Protein AF-A0A9P7JLX3-F1 (afdb_monomer_lite)

pLDDT: mean 88.68, std 10.3, range [54.5, 97.38]

Organism: NCBI:txid1912936

Radius of gyration: 31.21 Å; chains: 1; bounding box: 63×33×92 Å

Structure (mmCIF, N/CA/C/O backbone):
data_AF-A0A9P7JLX3-F1
#
_entry.id   AF-A0A9P7JLX3-F1
#
loop_
_atom_site.group_PDB
_atom_site.id
_atom_site.type_symbol
_atom_site.label_atom_id
_atom_site.label_alt_id
_atom_site.label_comp_id
_atom_site.label_asym_id
_atom_site.label_entity_id
_atom_site.label_seq_id
_atom_site.pdbx_PDB_ins_code
_atom_site.Cartn_x
_atom_site.Cartn_y
_atom_site.Cartn_z
_atom_site.occupancy
_atom_site.B_iso_or_equiv
_atom_site.auth_seq_id
_atom_site.auth_comp_id
_atom_site.auth_asym_id
_atom_site.auth_atom_id
_atom_site.pdbx_PDB_model_num
ATOM 1 N N . THR A 1 1 ? 21.301 -21.628 -48.149 1.00 79.56 1 THR A N 1
ATOM 2 C CA . THR A 1 1 ? 20.428 -21.620 -49.355 1.00 79.56 1 THR A CA 1
ATOM 3 C C . THR A 1 1 ? 19.385 -20.503 -49.265 1.00 79.56 1 THR A C 1
ATOM 5 O O . THR A 1 1 ? 19.135 -20.004 -48.177 1.00 79.56 1 THR A O 1
ATOM 8 N N . LYS A 1 2 ? 18.741 -20.076 -50.370 1.00 86.56 2 LYS A N 1
ATOM 9 C CA . LYS A 1 2 ? 17.672 -19.041 -50.325 1.00 86.56 2 LYS A CA 1
ATOM 10 C C . LYS A 1 2 ? 16.493 -19.422 -49.409 1.00 86.56 2 LYS A C 1
ATOM 12 O O . LYS A 1 2 ? 15.795 -18.540 -48.923 1.00 86.56 2 LYS A O 1
ATOM 17 N N . ALA A 1 3 ? 16.268 -20.720 -49.198 1.00 88.31 3 ALA A N 1
ATOM 18 C CA . ALA A 1 3 ? 15.237 -21.242 -48.306 1.00 88.31 3 ALA A CA 1
ATOM 19 C C . ALA A 1 3 ? 15.595 -21.035 -46.825 1.00 88.31 3 ALA A C 1
ATOM 21 O O . ALA A 1 3 ? 14.768 -20.532 -46.073 1.00 88.31 3 ALA A O 1
ATOM 22 N N . GLU A 1 4 ? 16.839 -21.326 -46.432 1.00 91.00 4 GLU A N 1
ATOM 23 C CA . GLU A 1 4 ? 17.330 -21.073 -45.067 1.00 91.00 4 GLU A CA 1
ATOM 24 C C . GLU A 1 4 ? 17.195 -19.601 -44.671 1.00 91.00 4 GLU A C 1
ATOM 26 O O . GLU A 1 4 ? 16.726 -19.306 -43.579 1.00 91.00 4 GLU A O 1
ATOM 31 N N . HIS A 1 5 ? 17.526 -18.673 -45.574 1.00 91.50 5 HIS A N 1
ATOM 32 C CA . HIS A 1 5 ? 17.419 -17.244 -45.277 1.00 91.50 5 HIS A CA 1
ATOM 33 C C . HIS A 1 5 ? 15.971 -16.807 -44.999 1.00 91.50 5 HIS A C 1
ATOM 35 O O . HIS A 1 5 ? 15.721 -16.044 -44.073 1.00 91.50 5 HIS A O 1
ATOM 41 N N . LYS A 1 6 ? 14.994 -17.337 -45.749 1.00 94.31 6 LYS A N 1
ATOM 42 C CA . LYS A 1 6 ? 13.569 -17.054 -45.504 1.00 94.31 6 LYS A CA 1
ATOM 43 C C . LYS A 1 6 ? 13.093 -17.603 -44.161 1.00 94.31 6 LYS A C 1
ATOM 45 O O . LYS A 1 6 ? 12.333 -16.932 -43.474 1.00 94.31 6 LYS A O 1
ATOM 50 N N . LEU A 1 7 ? 13.542 -18.804 -43.795 1.00 93.94 7 LEU A N 1
ATOM 51 C CA . LEU A 1 7 ? 13.209 -19.407 -42.503 1.00 93.94 7 LEU A CA 1
ATOM 52 C C . LEU A 1 7 ? 13.813 -18.613 -41.342 1.00 93.94 7 LEU A C 1
ATOM 54 O O . LEU A 1 7 ? 13.141 -18.417 -40.338 1.00 93.94 7 LEU A O 1
ATOM 58 N N . GLN A 1 8 ? 15.038 -18.107 -41.494 1.00 94.31 8 GLN A N 1
ATOM 59 C CA . GLN A 1 8 ? 15.676 -17.254 -40.490 1.00 94.31 8 GLN A CA 1
ATOM 60 C C . GLN A 1 8 ? 14.932 -15.929 -40.296 1.00 94.31 8 GLN A C 1
ATOM 62 O O . GLN A 1 8 ? 14.717 -15.521 -39.162 1.00 94.31 8 GLN A O 1
ATOM 67 N N . VAL A 1 9 ? 14.494 -15.280 -41.379 1.00 95.50 9 VAL A N 1
ATOM 68 C CA . VAL A 1 9 ? 13.698 -14.042 -41.283 1.00 95.50 9 VAL A CA 1
ATOM 69 C C . VAL A 1 9 ? 12.362 -14.302 -40.586 1.00 95.50 9 VAL A C 1
ATOM 71 O O . VAL A 1 9 ? 12.019 -13.586 -39.652 1.00 95.50 9 VAL A O 1
ATOM 74 N N . ALA A 1 10 ? 11.646 -15.360 -40.978 1.00 95.25 10 ALA A N 1
ATOM 75 C CA . ALA A 1 10 ? 10.376 -15.720 -40.350 1.00 95.25 10 ALA A CA 1
ATOM 76 C C . ALA A 1 10 ? 10.536 -16.082 -38.861 1.00 95.25 10 ALA A C 1
ATOM 78 O O . ALA A 1 10 ? 9.675 -15.747 -38.049 1.00 95.25 10 ALA A O 1
ATOM 79 N N . LEU A 1 11 ? 11.643 -16.740 -38.496 1.00 95.75 11 LEU A N 1
ATOM 80 C CA . LEU A 1 11 ? 11.959 -17.051 -37.104 1.00 95.75 11 LEU A CA 1
ATOM 81 C C . LEU A 1 11 ? 12.171 -15.771 -36.289 1.00 95.75 11 LEU A C 1
ATOM 83 O O . LEU A 1 11 ? 11.530 -15.611 -35.258 1.00 95.75 11 LEU A O 1
ATOM 87 N N . LEU A 1 12 ? 12.990 -14.838 -36.783 1.00 95.81 12 LEU A N 1
ATOM 88 C CA . LEU A 1 12 ? 13.250 -13.567 -36.098 1.00 95.81 12 LEU A CA 1
ATOM 89 C C . LEU A 1 12 ? 11.978 -12.722 -35.939 1.00 95.81 12 LEU A C 1
ATOM 91 O O . LEU A 1 12 ? 11.760 -12.107 -34.897 1.00 95.81 12 LEU A O 1
ATOM 95 N N . GLU A 1 13 ? 11.117 -12.697 -36.959 1.00 95.06 13 GLU A N 1
ATOM 96 C CA . GLU A 1 13 ? 9.821 -12.018 -36.880 1.00 95.06 13 GLU A CA 1
ATOM 97 C C . GLU A 1 13 ? 8.912 -12.653 -35.822 1.00 95.06 13 GLU A C 1
ATOM 99 O O . GLU A 1 13 ? 8.310 -11.932 -35.024 1.00 95.06 13 GLU A O 1
ATOM 104 N N . SER A 1 14 ? 8.850 -13.988 -35.779 1.00 95.38 14 SER A N 1
ATOM 105 C CA . SER A 1 14 ? 8.080 -14.720 -34.771 1.00 95.38 14 SER A CA 1
ATOM 106 C C . SER A 1 14 ? 8.617 -14.485 -33.360 1.00 95.38 14 SER A C 1
ATOM 108 O O . SER A 1 14 ? 7.830 -14.282 -32.439 1.00 95.38 14 SER A O 1
ATOM 110 N N . GLU A 1 15 ? 9.937 -14.503 -33.179 1.00 96.88 15 GLU A N 1
ATOM 111 C CA . GLU A 1 15 ? 10.587 -14.260 -31.889 1.00 96.88 15 GLU A CA 1
ATOM 112 C C . GLU A 1 15 ? 10.299 -12.844 -31.386 1.00 96.88 15 GLU A C 1
ATOM 114 O O . GLU A 1 15 ? 9.894 -12.677 -30.236 1.00 96.88 15 GLU A O 1
ATOM 119 N N . ARG A 1 16 ? 10.387 -11.834 -32.261 1.00 94.94 16 ARG A N 1
ATOM 120 C CA . ARG A 1 16 ? 10.041 -10.450 -31.912 1.00 94.94 16 ARG A CA 1
ATOM 121 C C . ARG A 1 16 ? 8.583 -10.319 -31.468 1.00 94.94 16 ARG A C 1
ATOM 123 O O . ARG A 1 16 ? 8.306 -9.694 -30.447 1.00 94.94 16 ARG A O 1
ATOM 130 N N . CYS A 1 17 ? 7.646 -10.916 -32.206 1.00 94.56 17 CYS A N 1
ATOM 131 C CA . CYS A 1 17 ? 6.228 -10.873 -31.840 1.00 94.56 17 CYS A CA 1
ATOM 132 C C . CYS A 1 17 ? 5.948 -11.568 -30.494 1.00 94.56 17 CYS A C 1
ATOM 134 O O . CYS A 1 17 ? 5.126 -11.096 -29.702 1.00 94.56 17 CYS A O 1
ATOM 136 N N . GLU A 1 18 ? 6.642 -12.671 -30.212 1.00 96.25 18 GLU A N 1
ATOM 137 C CA . GLU A 1 18 ? 6.566 -13.373 -28.929 1.00 96.25 18 GLU A CA 1
ATOM 138 C C . GLU A 1 18 ? 7.116 -12.524 -27.778 1.00 96.25 18 GLU A C 1
ATOM 140 O O . GLU A 1 18 ? 6.502 -12.445 -26.713 1.00 96.25 18 GLU A O 1
ATOM 145 N N . GLU A 1 19 ? 8.255 -11.860 -27.971 1.00 96.38 19 GLU A N 1
ATOM 146 C CA . GLU A 1 19 ? 8.836 -10.960 -26.972 1.00 96.38 19 GLU A CA 1
ATOM 147 C C . GLU A 1 19 ? 7.908 -9.787 -26.650 1.00 96.38 19 GLU A C 1
ATOM 149 O O . GLU A 1 19 ? 7.633 -9.521 -25.476 1.00 96.38 19 GLU A O 1
ATOM 154 N N . GLU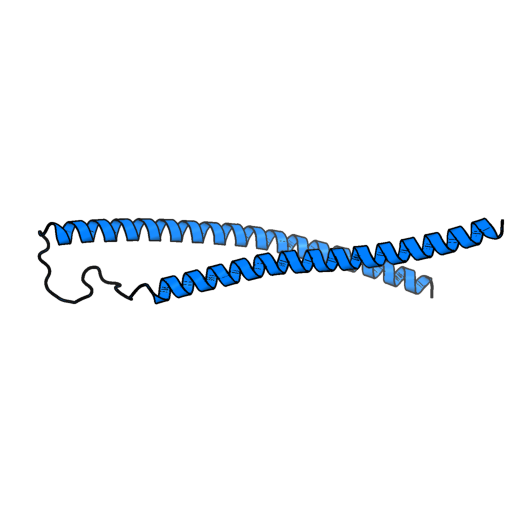 A 1 20 ? 7.351 -9.134 -27.670 1.00 96.12 20 GLU A N 1
ATOM 155 C CA . GLU A 1 20 ? 6.370 -8.058 -27.499 1.00 96.12 20 GLU A CA 1
ATOM 156 C C . GLU A 1 20 ? 5.153 -8.533 -26.690 1.00 96.12 20 GLU A C 1
ATOM 158 O O . GLU A 1 20 ? 4.745 -7.884 -25.719 1.00 96.12 20 GLU A O 1
ATOM 163 N N . SER A 1 21 ? 4.618 -9.706 -27.033 1.00 95.19 21 SER A N 1
ATOM 164 C CA . SER A 1 21 ? 3.476 -10.308 -26.338 1.00 95.19 21 SER A CA 1
ATOM 165 C C . SER A 1 21 ? 3.804 -10.635 -24.878 1.00 95.19 21 SER A C 1
ATOM 167 O O . SER A 1 21 ? 3.011 -10.349 -23.975 1.00 95.19 21 SER A O 1
ATOM 169 N N . LYS A 1 22 ? 5.003 -11.167 -24.606 1.00 97.25 22 LYS A N 1
ATOM 170 C CA . LYS A 1 22 ? 5.480 -11.442 -23.241 1.00 97.25 22 LYS A CA 1
ATOM 171 C C . LYS A 1 22 ? 5.604 -10.162 -22.426 1.00 97.25 22 LYS A C 1
ATOM 173 O O . LYS A 1 22 ? 5.152 -10.128 -21.280 1.00 97.25 22 LYS A O 1
ATOM 178 N N . HIS A 1 23 ? 6.163 -9.099 -22.998 1.00 95.94 23 HIS A N 1
ATOM 179 C CA . HIS A 1 23 ? 6.279 -7.810 -22.317 1.00 95.94 23 HIS A CA 1
ATOM 180 C C . HIS A 1 23 ? 4.912 -7.229 -21.944 1.00 95.94 23 HIS A C 1
ATOM 182 O O . HIS A 1 23 ? 4.723 -6.792 -20.804 1.00 95.94 23 HIS A O 1
ATOM 188 N N . GLN A 1 24 ? 3.943 -7.283 -22.861 1.00 96.62 24 GLN A N 1
ATOM 189 C CA . GLN A 1 24 ? 2.571 -6.851 -22.587 1.00 96.62 24 GLN A CA 1
ATOM 190 C C . GLN A 1 24 ? 1.923 -7.696 -21.486 1.00 96.62 24 GLN A C 1
ATOM 192 O O . GLN A 1 24 ? 1.357 -7.148 -20.537 1.00 96.62 24 GLN A O 1
ATOM 197 N N . MET A 1 25 ? 2.062 -9.022 -21.557 1.00 97.31 25 MET A N 1
ATOM 198 C CA . MET A 1 25 ? 1.531 -9.939 -20.549 1.00 97.31 25 MET A CA 1
ATOM 199 C C . MET A 1 25 ? 2.115 -9.659 -19.159 1.00 97.31 25 MET A C 1
ATOM 201 O O . MET A 1 25 ? 1.366 -9.596 -18.187 1.00 97.31 25 MET A O 1
ATOM 205 N N . ILE A 1 26 ? 3.426 -9.426 -19.052 1.00 97.38 26 ILE A N 1
ATOM 206 C CA . ILE A 1 26 ? 4.074 -9.060 -17.784 1.00 97.38 26 ILE A CA 1
ATOM 207 C C . ILE A 1 26 ? 3.499 -7.744 -17.245 1.00 97.38 26 ILE A C 1
ATOM 209 O O . ILE A 1 26 ? 3.233 -7.630 -16.046 1.00 97.38 26 ILE A O 1
ATOM 213 N N . GLY A 1 27 ? 3.276 -6.752 -18.111 1.00 96.56 27 GLY A N 1
ATOM 214 C CA . GLY A 1 27 ? 2.633 -5.490 -17.736 1.00 96.56 27 GLY A CA 1
ATOM 215 C C . GLY A 1 27 ? 1.229 -5.697 -17.162 1.00 96.56 27 GLY A C 1
ATOM 216 O O . GLY A 1 27 ? 0.918 -5.195 -16.080 1.00 96.56 27 GLY A O 1
ATOM 217 N N . LEU A 1 28 ? 0.410 -6.501 -17.841 1.00 97.12 28 LEU A N 1
ATOM 218 C CA . LEU A 1 28 ? -0.945 -6.843 -17.406 1.00 97.12 28 LEU A CA 1
ATOM 219 C C . LEU A 1 28 ? -0.954 -7.625 -16.090 1.00 97.12 28 LEU A C 1
ATOM 221 O O . LEU A 1 28 ? -1.754 -7.327 -15.205 1.00 97.12 28 LEU A O 1
ATOM 225 N N . GLN A 1 29 ? -0.042 -8.583 -15.921 1.00 97.25 29 GLN A N 1
ATOM 226 C CA . GLN A 1 29 ? 0.090 -9.347 -14.679 1.00 97.25 29 GLN A CA 1
ATOM 227 C C . GLN A 1 29 ? 0.436 -8.433 -13.500 1.00 97.25 29 GLN A C 1
ATOM 229 O O . GLN A 1 29 ? -0.211 -8.504 -12.455 1.00 97.25 29 GLN A O 1
ATOM 234 N N . ARG A 1 30 ? 1.402 -7.522 -13.678 1.00 96.31 30 ARG A N 1
ATOM 235 C CA . ARG A 1 30 ? 1.766 -6.524 -12.659 1.00 96.31 30 ARG A CA 1
ATOM 236 C C . ARG A 1 30 ? 0.571 -5.647 -12.284 1.00 96.31 30 ARG A C 1
ATOM 238 O O . ARG A 1 30 ? 0.274 -5.501 -11.099 1.00 96.31 30 ARG A O 1
ATOM 245 N N . ALA A 1 31 ? -0.136 -5.111 -13.279 1.00 96.69 31 ALA A N 1
ATOM 246 C CA . ALA A 1 31 ? -1.330 -4.298 -13.061 1.00 96.69 31 ALA A CA 1
ATOM 247 C C . ALA A 1 31 ? -2.430 -5.077 -12.322 1.00 96.69 31 ALA A C 1
ATOM 249 O O . ALA A 1 31 ? -2.994 -4.573 -11.353 1.00 96.69 31 ALA A O 1
ATOM 250 N N . SER A 1 32 ? -2.688 -6.326 -12.717 1.00 97.25 32 SER A N 1
ATOM 251 C CA . SER A 1 32 ? -3.692 -7.179 -12.077 1.00 97.25 32 SER A CA 1
ATOM 252 C C . SER A 1 32 ? -3.371 -7.444 -10.606 1.00 97.25 32 SER A C 1
ATOM 254 O O . SER A 1 32 ? -4.263 -7.362 -9.765 1.00 97.25 32 SER A O 1
ATOM 256 N N . VAL A 1 33 ? -2.112 -7.740 -10.267 1.00 97.38 33 VAL A N 1
ATOM 257 C CA . VAL A 1 33 ? -1.700 -7.978 -8.872 1.00 97.38 33 VAL A CA 1
ATOM 258 C C . VAL A 1 33 ? -1.930 -6.733 -8.016 1.00 97.38 33 VAL A C 1
ATOM 260 O O . VAL A 1 33 ? -2.489 -6.832 -6.921 1.00 97.38 33 VAL A O 1
ATOM 263 N N . LEU A 1 34 ? -1.550 -5.556 -8.519 1.00 96.81 34 LEU A N 1
ATOM 264 C CA . LEU A 1 34 ? -1.777 -4.290 -7.818 1.00 96.81 34 LEU A CA 1
ATOM 265 C C . LEU A 1 34 ? -3.271 -4.000 -7.644 1.00 96.81 34 LEU A C 1
ATOM 267 O O . LEU A 1 34 ? -3.698 -3.610 -6.556 1.00 96.81 34 LEU A O 1
ATOM 271 N N . GLN A 1 35 ? -4.071 -4.250 -8.682 1.00 97.12 35 GLN A N 1
ATOM 272 C CA . GLN A 1 35 ? -5.511 -4.026 -8.647 1.00 97.12 35 GLN A CA 1
ATOM 273 C C . GLN A 1 35 ? -6.205 -4.926 -7.621 1.00 97.12 35 GLN A C 1
ATOM 275 O O . GLN A 1 35 ? -7.040 -4.441 -6.862 1.00 97.12 35 GLN A O 1
ATOM 280 N N . ILE A 1 36 ? -5.831 -6.208 -7.543 1.00 97.19 36 ILE A N 1
ATOM 281 C CA . ILE A 1 36 ? -6.377 -7.144 -6.548 1.00 97.19 36 ILE A CA 1
ATOM 282 C C . ILE A 1 36 ? -6.099 -6.625 -5.133 1.00 97.19 36 ILE A C 1
ATOM 284 O O . ILE A 1 36 ? -7.026 -6.466 -4.339 1.00 97.19 36 ILE A O 1
ATOM 288 N N . ARG A 1 37 ? -4.843 -6.260 -4.839 1.00 95.62 37 ARG A N 1
ATOM 289 C CA . ARG A 1 37 ? -4.453 -5.722 -3.524 1.00 95.62 37 ARG A CA 1
ATOM 290 C C . ARG A 1 37 ? -5.191 -4.432 -3.176 1.00 95.62 37 ARG A C 1
ATOM 292 O O . ARG A 1 37 ? -5.582 -4.232 -2.026 1.00 95.62 37 ARG A O 1
ATOM 299 N N . TYR A 1 38 ? -5.382 -3.557 -4.158 1.00 96.31 38 TYR A N 1
ATOM 300 C CA . TYR A 1 38 ? -6.141 -2.327 -3.980 1.00 96.31 38 TYR A CA 1
ATOM 301 C C . TYR A 1 38 ? -7.618 -2.611 -3.677 1.00 96.31 38 TYR A C 1
ATOM 303 O O . TYR A 1 38 ? -8.152 -2.087 -2.698 1.00 96.31 38 TYR A O 1
ATOM 311 N N . CYS A 1 39 ? -8.269 -3.472 -4.463 1.00 97.25 39 CYS A N 1
ATOM 312 C CA . CYS A 1 39 ? -9.663 -3.853 -4.250 1.00 97.25 39 CYS A CA 1
ATOM 313 C C . CYS A 1 39 ? -9.882 -4.490 -2.873 1.00 97.25 39 CYS A C 1
ATOM 315 O O . CYS A 1 39 ? -10.850 -4.138 -2.200 1.00 97.25 39 CYS A O 1
ATOM 317 N N . ASP A 1 40 ? -8.978 -5.362 -2.421 1.00 96.56 40 ASP A N 1
ATOM 318 C CA . ASP A 1 40 ? -9.043 -5.962 -1.083 1.00 96.56 40 ASP A CA 1
ATOM 319 C C . ASP A 1 40 ? -8.990 -4.895 0.016 1.00 96.56 40 ASP A C 1
ATOM 321 O O . ASP A 1 40 ? -9.792 -4.908 0.955 1.00 96.56 40 ASP A O 1
ATOM 325 N N . ARG A 1 41 ? -8.091 -3.912 -0.126 1.00 95.62 41 ARG A N 1
ATOM 326 C CA . ARG A 1 41 ? -7.980 -2.790 0.813 1.00 95.62 41 ARG A CA 1
ATOM 327 C C . ARG A 1 41 ? -9.257 -1.953 0.853 1.00 95.62 41 ARG A C 1
ATOM 329 O O . ARG A 1 41 ? -9.723 -1.630 1.944 1.00 95.62 41 ARG A O 1
ATOM 336 N N . VAL A 1 42 ? -9.813 -1.599 -0.305 1.00 96.62 42 VAL A N 1
ATOM 337 C CA . VAL A 1 42 ? -11.041 -0.793 -0.390 1.00 96.62 42 VAL A CA 1
ATOM 338 C C . VAL A 1 42 ? -12.226 -1.542 0.215 1.00 96.62 42 VAL A C 1
ATOM 340 O O . VAL A 1 42 ? -12.963 -0.965 1.010 1.00 96.62 42 VAL A O 1
ATOM 343 N N . ARG A 1 43 ? -12.377 -2.839 -0.083 1.00 96.00 43 ARG A N 1
ATOM 344 C CA . ARG A 1 43 ? -13.424 -3.684 0.514 1.00 96.00 43 ARG A CA 1
ATOM 345 C C . ARG A 1 43 ? -13.305 -3.743 2.035 1.00 96.00 43 ARG A C 1
ATOM 347 O O . ARG A 1 43 ? -14.305 -3.574 2.722 1.00 96.00 43 ARG A O 1
ATOM 354 N N . GLY A 1 44 ? -12.092 -3.917 2.563 1.00 94.25 44 GLY A N 1
ATOM 355 C CA . GLY A 1 44 ? -11.857 -3.911 4.008 1.00 94.25 44 GLY A CA 1
ATOM 356 C C . GLY A 1 44 ? -12.184 -2.567 4.668 1.00 94.25 44 GLY A C 1
ATOM 357 O O . GLY A 1 44 ? -12.769 -2.534 5.748 1.00 94.25 44 GLY A O 1
ATOM 358 N N . GLN A 1 45 ? -1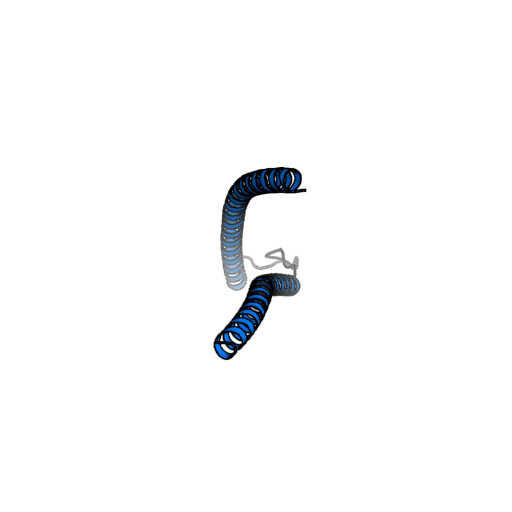1.848 -1.449 4.016 1.00 93.25 45 GLN A N 1
ATOM 359 C CA . GLN A 1 45 ? -12.207 -0.111 4.499 1.00 93.25 45 GLN A CA 1
ATOM 360 C C . GLN A 1 45 ? -13.721 0.111 4.508 1.00 93.25 45 GLN A C 1
ATOM 362 O O . GLN A 1 45 ? -14.242 0.655 5.482 1.00 93.25 45 GLN A O 1
ATOM 367 N N . LEU A 1 46 ? -14.412 -0.330 3.454 1.00 94.62 46 LEU A N 1
ATOM 368 C CA . LEU A 1 46 ? -15.863 -0.226 3.347 1.00 94.62 46 LEU A CA 1
ATOM 369 C C . LEU A 1 46 ? -16.557 -1.053 4.435 1.00 94.62 46 LEU A C 1
ATOM 371 O O . LEU A 1 46 ? -17.362 -0.501 5.175 1.00 94.62 46 LEU A O 1
ATOM 375 N N . ALA A 1 47 ? -16.164 -2.318 4.613 1.00 92.56 47 ALA A N 1
ATOM 376 C CA . ALA A 1 47 ? -16.705 -3.179 5.665 1.00 92.56 47 ALA A CA 1
ATOM 377 C C . ALA A 1 47 ? -16.516 -2.558 7.062 1.00 92.56 47 ALA A C 1
ATOM 379 O O . ALA A 1 47 ? -17.456 -2.468 7.845 1.00 92.56 47 ALA A O 1
ATOM 380 N N . ALA A 1 48 ? -15.325 -2.020 7.353 1.00 87.94 48 ALA A N 1
ATOM 381 C CA . ALA A 1 48 ? -15.067 -1.345 8.624 1.00 87.94 48 ALA A CA 1
ATOM 382 C C . ALA A 1 48 ? -15.920 -0.074 8.819 1.00 87.94 48 ALA A C 1
ATOM 384 O O . ALA A 1 48 ? -16.294 0.265 9.946 1.00 87.94 48 ALA A O 1
ATOM 385 N N . GLN A 1 49 ? -16.210 0.658 7.741 1.00 88.00 49 GLN A N 1
ATOM 386 C CA . GLN A 1 49 ? -17.078 1.833 7.782 1.00 88.00 49 GLN A CA 1
ATOM 387 C C . GLN A 1 49 ? -18.541 1.444 8.015 1.00 88.00 49 GLN A C 1
ATOM 389 O O . GLN A 1 49 ? -19.211 2.094 8.819 1.00 88.00 49 GLN A O 1
ATOM 394 N N . GLU A 1 50 ? -19.018 0.393 7.353 1.00 88.88 50 GLU A N 1
ATOM 395 C CA . GLU A 1 50 ? -20.367 -0.153 7.519 1.00 88.88 50 GLU A CA 1
ATOM 396 C C . GLU A 1 50 ? -20.575 -0.693 8.939 1.00 88.88 50 GLU A C 1
ATOM 398 O O . GLU A 1 50 ? -21.543 -0.313 9.600 1.00 88.88 50 GLU A O 1
ATOM 403 N N . ASP A 1 51 ? -19.614 -1.451 9.472 1.00 84.88 51 ASP A N 1
ATOM 404 C CA . ASP A 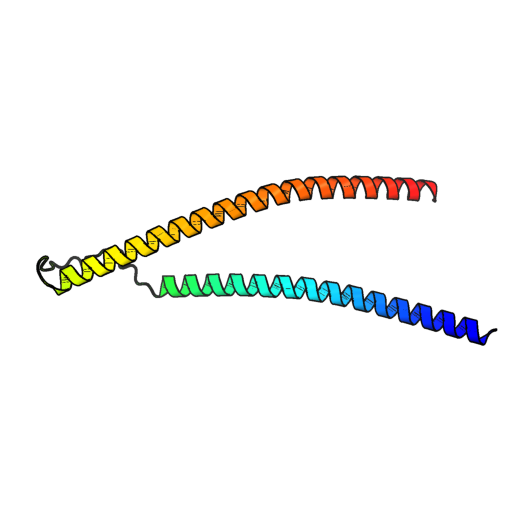1 51 ? -19.630 -1.924 10.862 1.00 84.88 51 ASP A CA 1
ATOM 405 C C . ASP A 1 51 ? -19.702 -0.757 11.852 1.00 84.88 51 ASP A C 1
ATOM 407 O O . ASP A 1 51 ? -20.459 -0.777 12.828 1.00 84.88 51 ASP A O 1
ATOM 411 N N . LYS A 1 52 ? -18.929 0.305 11.599 1.00 79.06 52 LYS A N 1
ATOM 412 C CA . LYS A 1 52 ? -18.933 1.505 12.440 1.00 79.06 52 LYS A CA 1
ATOM 413 C C . LYS A 1 52 ? -20.244 2.285 12.335 1.00 79.06 52 LYS A C 1
ATOM 415 O O . LYS A 1 52 ? -20.662 2.871 13.330 1.00 79.06 52 LYS A O 1
ATOM 420 N N . ALA A 1 53 ? -20.877 2.315 11.165 1.00 77.88 53 ALA A N 1
ATOM 421 C CA . ALA A 1 53 ? -22.181 2.943 10.974 1.00 77.88 53 ALA A CA 1
ATOM 422 C C . ALA A 1 53 ? -23.308 2.141 11.652 1.00 77.88 53 ALA A C 1
ATOM 424 O O . ALA A 1 53 ? -24.232 2.738 12.203 1.00 77.88 53 ALA A O 1
ATOM 425 N N . GLY A 1 54 ? -23.207 0.806 11.663 1.00 69.62 54 GLY A N 1
ATOM 426 C CA . GLY A 1 54 ? -24.151 -0.088 12.340 1.00 69.62 54 GLY A CA 1
ATOM 427 C C . GLY A 1 54 ? -24.029 -0.076 13.867 1.00 69.62 54 GLY A C 1
ATOM 428 O O . GLY A 1 54 ? -25.026 -0.231 14.578 1.00 69.62 54 GLY A O 1
ATOM 429 N N . ARG A 1 55 ? -22.827 0.172 14.406 1.00 68.31 55 ARG A N 1
ATOM 430 C CA . ARG A 1 55 ? -22.621 0.388 15.845 1.00 68.31 55 ARG A CA 1
ATOM 431 C C . ARG A 1 55 ? -23.202 1.746 16.252 1.00 68.31 55 ARG A C 1
ATOM 433 O O . ARG A 1 55 ? -22.553 2.783 16.119 1.00 68.31 55 ARG A O 1
ATOM 440 N N . LYS A 1 56 ? -24.429 1.748 16.792 1.00 59.03 56 LYS A N 1
ATOM 441 C CA . LYS A 1 56 ? -25.000 2.917 17.488 1.00 59.03 56 LYS A CA 1
ATOM 442 C C . LYS A 1 56 ? -23.944 3.482 18.449 1.00 59.03 56 LYS A C 1
ATOM 444 O O . LYS A 1 56 ? -23.312 2.715 19.171 1.00 59.03 56 LYS A O 1
ATOM 449 N N . LYS A 1 57 ? -23.763 4.811 18.470 1.00 55.09 57 LYS A N 1
ATOM 450 C CA . LYS A 1 57 ? -22.915 5.558 19.426 1.00 55.09 57 LYS A CA 1
ATOM 451 C C . LYS A 1 57 ? -23.443 5.409 20.868 1.00 55.09 57 LYS A C 1
ATOM 453 O O . LYS A 1 57 ? -23.849 6.379 21.494 1.00 55.09 57 LYS A O 1
ATOM 458 N N . GLY A 1 58 ? -23.478 4.196 21.402 1.00 55.19 58 GLY A N 1
ATOM 459 C CA . GLY A 1 58 ? -23.774 3.900 22.798 1.00 55.19 58 GLY A CA 1
ATOM 460 C C . GLY A 1 58 ? -22.480 3.909 23.597 1.00 55.19 58 GLY A C 1
ATOM 461 O O . GLY A 1 58 ? -22.079 2.895 24.142 1.00 55.19 58 GLY A O 1
ATOM 462 N N . THR A 1 59 ? -21.770 5.037 23.620 1.00 54.50 59 THR A N 1
ATOM 463 C CA . THR A 1 59 ? -20.479 5.184 24.323 1.00 54.50 59 THR A CA 1
ATOM 464 C C . THR A 1 59 ? -20.609 5.251 25.845 1.00 54.50 59 THR A C 1
ATOM 466 O O . THR A 1 59 ? -19.673 5.655 26.528 1.00 54.50 59 THR A O 1
ATOM 469 N N . ARG A 1 60 ? -21.762 4.893 26.412 1.00 62.22 60 ARG A N 1
ATOM 470 C CA . ARG A 1 60 ? -21.911 4.779 27.859 1.00 62.22 60 ARG A CA 1
ATOM 471 C C . ARG A 1 60 ? -22.599 3.471 28.178 1.00 62.22 60 ARG A C 1
ATOM 473 O O . ARG A 1 60 ? -23.671 3.186 27.659 1.00 62.22 60 ARG A O 1
ATOM 480 N N . PHE A 1 61 ? -21.958 2.732 29.072 1.00 63.72 61 PHE A N 1
ATOM 481 C CA . PHE A 1 61 ? -22.488 1.554 29.738 1.00 63.72 61 PHE A CA 1
ATOM 482 C C . PHE A 1 61 ? -23.908 1.790 30.303 1.00 63.72 61 PHE A C 1
ATOM 484 O O . PHE A 1 61 ? -24.765 0.919 30.222 1.00 63.72 61 PHE A O 1
ATOM 491 N N . VAL A 1 62 ? -24.180 3.025 30.750 1.00 63.78 62 VAL A N 1
ATOM 492 C CA . VAL A 1 62 ? -25.517 3.567 31.045 1.00 63.78 62 VAL A CA 1
ATOM 493 C C . VAL A 1 62 ? -25.827 4.670 30.023 1.00 63.78 62 VAL A C 1
ATOM 495 O O . VAL A 1 62 ? -25.642 5.861 30.278 1.00 63.78 62 VAL A O 1
ATOM 498 N N . GLY A 1 63 ? -26.180 4.269 28.802 1.00 61.19 63 GLY A N 1
ATOM 499 C CA . GLY A 1 63 ? -26.411 5.170 27.663 1.00 61.19 63 GLY A CA 1
ATOM 500 C C . GLY A 1 63 ? -27.650 6.049 27.804 1.00 61.19 63 GLY A C 1
ATOM 501 O O . GLY A 1 63 ? -27.692 7.151 27.258 1.00 61.19 63 GLY A O 1
ATOM 502 N N . ASP A 1 64 ? -28.614 5.580 28.590 1.00 68.31 64 ASP A N 1
ATOM 503 C CA . ASP A 1 64 ? -29.992 6.067 28.542 1.00 68.31 64 ASP A CA 1
ATOM 504 C C . ASP A 1 64 ? -30.274 7.103 29.643 1.00 68.31 64 ASP A C 1
ATOM 506 O O . ASP A 1 64 ? -31.343 7.707 29.680 1.00 68.31 64 ASP A O 1
ATOM 510 N N . GLY A 1 65 ? -29.323 7.299 30.568 1.00 68.75 65 GLY A N 1
ATOM 511 C CA . GLY A 1 65 ? -29.457 8.196 31.723 1.00 68.75 65 GLY A CA 1
ATOM 512 C C . GLY A 1 65 ? -30.467 7.735 32.781 1.00 68.75 65 GLY A C 1
ATOM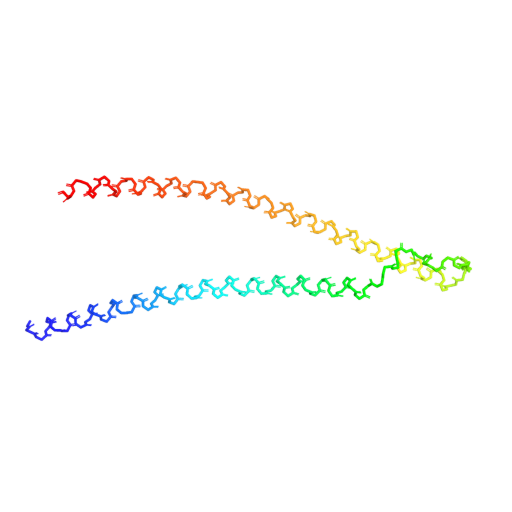 513 O O . GLY A 1 65 ? -30.672 8.438 33.769 1.00 68.75 65 GLY A O 1
ATOM 514 N N . LEU A 1 66 ? -31.089 6.569 32.591 1.00 72.88 66 LEU A N 1
ATOM 515 C CA . LEU A 1 66 ? -32.055 5.990 33.518 1.00 72.88 66 LEU A CA 1
ATOM 516 C C . LEU A 1 66 ? -31.349 5.315 34.709 1.00 72.88 66 LEU A C 1
ATOM 518 O O . LEU A 1 66 ? -30.284 4.717 34.532 1.00 72.88 66 LEU A O 1
ATOM 522 N N . PRO A 1 67 ? -31.931 5.373 35.921 1.00 70.44 67 PRO A N 1
ATOM 523 C CA . PRO A 1 67 ? -31.405 4.644 37.063 1.00 70.44 67 PRO A CA 1
ATOM 524 C C . PRO A 1 67 ? -31.523 3.134 36.825 1.00 70.44 67 PRO A C 1
ATOM 526 O O . PRO A 1 67 ? -32.620 2.605 36.653 1.00 70.44 67 PRO A O 1
ATOM 529 N N . CYS A 1 68 ? -30.388 2.437 36.849 1.00 72.62 68 CYS A N 1
ATOM 530 C CA . CYS A 1 68 ? -30.330 0.978 36.827 1.00 72.62 68 CYS A CA 1
ATOM 531 C C . CYS A 1 68 ? -30.055 0.434 38.231 1.00 72.62 68 CYS A C 1
ATOM 533 O O . CYS A 1 68 ? -29.295 1.016 39.006 1.00 72.62 68 CYS A O 1
ATOM 535 N N . MET A 1 69 ? -30.648 -0.716 38.551 1.00 79.06 69 MET A N 1
ATOM 536 C CA . MET A 1 69 ? -30.339 -1.442 39.779 1.00 79.06 69 MET A CA 1
ATOM 537 C C . MET A 1 69 ? -28.971 -2.124 39.634 1.00 79.06 69 MET A C 1
ATOM 539 O O . MET A 1 69 ? -28.837 -3.107 38.910 1.00 79.06 69 MET A O 1
ATOM 543 N N . LEU A 1 70 ? -27.964 -1.594 40.333 1.00 77.38 70 LEU A N 1
ATOM 544 C CA . LEU A 1 70 ? -26.554 -2.004 40.216 1.00 77.38 70 LEU A CA 1
ATOM 545 C C . LEU A 1 70 ? -26.265 -3.427 40.728 1.00 77.38 70 LEU A C 1
ATOM 547 O O . LEU A 1 70 ? -25.193 -3.970 40.487 1.00 77.38 70 LEU A O 1
ATOM 551 N N . THR A 1 71 ? -27.206 -4.020 41.460 1.00 78.94 71 THR A N 1
ATOM 552 C CA . THR A 1 71 ? -27.103 -5.362 42.047 1.00 78.94 71 THR A CA 1
ATOM 553 C C . THR A 1 71 ? -27.909 -6.415 41.292 1.00 78.94 71 THR A C 1
ATOM 555 O O . THR A 1 71 ? -27.904 -7.573 41.693 1.00 78.94 71 THR A O 1
ATOM 558 N N . GLY A 1 72 ? -28.628 -6.038 40.230 1.00 82.75 72 GLY A N 1
ATOM 559 C CA . GLY A 1 72 ? -29.369 -7.002 39.423 1.00 82.75 72 GLY A CA 1
ATOM 560 C C . GLY A 1 72 ? -28.432 -7.825 38.541 1.00 82.75 72 GLY A C 1
ATOM 561 O O . GLY A 1 72 ? -27.520 -7.272 37.927 1.00 82.75 72 GLY A O 1
ATOM 562 N N . ASP A 1 73 ? -28.698 -9.124 38.405 1.00 84.94 73 ASP A N 1
ATOM 563 C CA . ASP A 1 73 ? -27.901 -10.038 37.570 1.00 84.94 73 ASP A CA 1
ATOM 564 C C . ASP A 1 73 ? -27.729 -9.530 36.130 1.00 84.94 73 ASP A C 1
ATOM 566 O O . ASP A 1 73 ? -26.664 -9.669 35.531 1.00 84.94 73 ASP A O 1
ATOM 570 N N . ALA A 1 74 ? -28.755 -8.865 35.587 1.00 81.25 74 ALA A N 1
ATOM 571 C CA . ALA A 1 74 ? -28.710 -8.253 34.262 1.00 81.25 74 ALA A CA 1
ATOM 572 C C . ALA A 1 74 ? -27.663 -7.130 34.159 1.00 81.25 74 ALA A C 1
ATOM 574 O O . ALA A 1 74 ? -26.962 -7.037 33.155 1.00 81.25 74 ALA A O 1
ATOM 575 N N . PHE A 1 75 ? -27.526 -6.304 35.202 1.00 81.94 75 PHE A N 1
ATOM 576 C CA . PHE A 1 75 ? -26.528 -5.237 35.251 1.00 81.94 75 PHE A CA 1
ATOM 577 C C . PHE A 1 75 ? -25.117 -5.820 35.344 1.00 81.94 75 PHE A C 1
ATOM 579 O O . PHE A 1 75 ? -24.235 -5.418 34.589 1.00 81.94 75 PHE A O 1
ATOM 586 N N . VAL A 1 76 ? -24.918 -6.816 36.213 1.00 84.12 76 VAL A N 1
ATOM 587 C CA . VAL A 1 76 ? -23.625 -7.496 36.381 1.00 84.12 76 VAL A CA 1
ATOM 588 C C . VAL A 1 76 ? -23.192 -8.175 35.080 1.00 84.12 76 VAL A C 1
ATOM 590 O O . VAL A 1 76 ? -22.061 -7.984 34.635 1.00 84.12 76 VAL A O 1
ATOM 593 N N . ALA A 1 77 ? -24.097 -8.902 34.416 1.00 85.19 77 ALA A N 1
ATOM 594 C CA . ALA A 1 77 ? -23.824 -9.507 33.115 1.00 85.19 77 ALA A CA 1
ATOM 595 C C . ALA A 1 77 ? -23.431 -8.452 32.069 1.00 85.19 77 ALA A C 1
ATOM 597 O O . ALA A 1 77 ? -22.478 -8.648 31.313 1.00 85.19 77 ALA A O 1
ATOM 598 N N . GLN A 1 78 ? -24.111 -7.303 32.060 1.00 81.75 78 GLN A N 1
ATOM 599 C CA . GLN A 1 78 ? -23.782 -6.208 31.158 1.00 81.75 78 GLN A CA 1
ATOM 600 C C . GLN A 1 78 ? -22.374 -5.656 31.443 1.00 81.75 78 GLN A C 1
ATOM 602 O O . GLN A 1 78 ? -21.613 -5.473 30.491 1.00 81.75 78 GLN A O 1
ATOM 607 N N . VAL A 1 79 ? -21.993 -5.429 32.712 1.00 84.19 79 VAL A N 1
ATOM 608 C CA . VAL A 1 79 ? -20.645 -4.935 33.085 1.00 84.19 79 VAL A CA 1
ATOM 609 C C . VAL A 1 79 ? -19.577 -5.873 32.537 1.00 84.19 79 VAL A C 1
ATOM 611 O O . VAL A 1 79 ? -18.677 -5.429 31.828 1.00 84.19 79 VAL A O 1
ATOM 614 N N . ILE A 1 80 ? -19.737 -7.177 32.776 1.00 86.56 80 ILE A N 1
ATOM 615 C CA . ILE A 1 80 ? -18.795 -8.206 32.321 1.00 86.56 80 ILE A CA 1
ATOM 616 C C . ILE A 1 80 ? -18.654 -8.170 30.793 1.00 86.56 80 ILE A C 1
ATOM 618 O O . ILE A 1 80 ? -17.545 -8.217 30.264 1.00 86.56 80 ILE A O 1
ATOM 622 N N . THR A 1 81 ? -19.763 -8.056 30.052 1.00 85.25 81 THR A N 1
ATOM 623 C CA . THR A 1 81 ? -19.696 -7.962 28.582 1.00 85.25 81 THR A CA 1
ATOM 624 C C . THR A 1 81 ? -18.980 -6.701 28.102 1.00 85.25 81 THR A C 1
ATOM 626 O O . THR A 1 81 ? -18.239 -6.761 27.121 1.00 85.25 81 THR A O 1
ATOM 629 N N . TYR A 1 82 ? -19.164 -5.576 28.796 1.00 83.25 82 TYR A N 1
ATOM 630 C CA . TYR A 1 82 ? -18.520 -4.312 28.460 1.00 83.25 82 TYR A CA 1
ATOM 631 C C . TYR A 1 82 ? -17.015 -4.350 28.744 1.00 83.25 82 TYR A C 1
ATOM 633 O O . TYR A 1 82 ? -16.225 -3.957 27.889 1.00 83.25 82 TYR A O 1
ATOM 641 N N . GLU A 1 83 ? -16.606 -4.868 29.902 1.00 86.50 83 GLU A N 1
ATOM 642 C CA . GLU A 1 83 ? -15.195 -5.035 30.266 1.00 86.50 83 GLU A CA 1
ATOM 643 C C . GLU A 1 83 ? -14.474 -5.973 29.294 1.00 86.50 83 GLU A C 1
ATOM 645 O O . GLU A 1 83 ? -13.430 -5.611 28.750 1.00 86.50 83 GLU A O 1
ATOM 650 N N . ASN A 1 84 ? -15.083 -7.116 28.967 1.00 87.44 84 ASN A N 1
ATOM 651 C CA . ASN A 1 84 ? -14.544 -8.036 27.965 1.00 87.44 84 ASN A CA 1
ATOM 652 C C . ASN A 1 84 ? -14.398 -7.366 26.589 1.00 87.44 84 ASN A C 1
ATOM 654 O O . ASN A 1 84 ? -13.378 -7.536 25.920 1.00 87.44 84 ASN A O 1
ATOM 658 N N . ALA A 1 85 ? -15.389 -6.580 26.158 1.00 84.25 85 ALA A N 1
ATOM 659 C CA . ALA A 1 85 ? -15.312 -5.848 24.895 1.00 84.25 85 ALA A CA 1
ATOM 660 C C . ALA A 1 85 ? -14.196 -4.788 24.910 1.00 84.25 85 ALA A C 1
ATOM 662 O O . ALA A 1 85 ? -13.465 -4.653 23.927 1.00 84.25 85 ALA A O 1
ATOM 663 N N . MET A 1 86 ? -14.027 -4.079 26.030 1.00 83.06 86 MET A N 1
ATOM 664 C CA . MET A 1 86 ? -12.962 -3.094 26.217 1.00 83.06 86 MET A CA 1
ATOM 665 C C . MET A 1 86 ? -11.571 -3.729 26.181 1.00 83.06 86 MET A C 1
ATOM 667 O O . MET A 1 86 ? -10.664 -3.177 25.556 1.00 83.06 86 MET A O 1
ATOM 671 N N . GLU A 1 87 ? -11.395 -4.896 26.805 1.00 88.56 87 GLU A N 1
ATOM 672 C CA . GLU A 1 87 ? -10.135 -5.637 26.736 1.00 88.56 87 GLU A CA 1
ATOM 673 C C . GLU A 1 87 ? -9.801 -6.071 25.308 1.00 88.56 87 GLU A C 1
ATOM 675 O O . GLU A 1 87 ? -8.661 -5.917 24.862 1.00 88.56 87 GLU A O 1
ATOM 680 N N . VAL A 1 88 ? -10.784 -6.597 24.573 1.00 87.00 88 VAL A N 1
ATOM 681 C CA . VAL A 1 88 ? -10.597 -6.999 23.173 1.00 87.00 88 VAL A CA 1
ATOM 682 C C . VAL A 1 88 ? -10.214 -5.789 22.321 1.00 87.00 88 VAL A C 1
ATOM 684 O O . VAL A 1 88 ? -9.232 -5.852 21.580 1.00 87.00 88 VAL A O 1
ATOM 687 N N . GLU A 1 89 ? -10.905 -4.656 22.475 1.00 85.69 89 GLU A N 1
ATOM 688 C CA . GLU A 1 89 ? -10.592 -3.432 21.731 1.00 85.69 89 GLU A CA 1
ATOM 689 C C . GLU A 1 89 ? -9.189 -2.893 22.064 1.00 85.69 89 GLU A C 1
ATOM 691 O O . GLU A 1 89 ? -8.458 -2.455 21.165 1.00 85.69 89 GLU A O 1
ATOM 696 N N . ALA A 1 90 ? -8.778 -2.955 23.335 1.00 86.94 90 ALA A N 1
ATOM 697 C CA . ALA A 1 90 ? -7.438 -2.565 23.764 1.00 86.94 90 ALA A CA 1
ATOM 698 C C . ALA A 1 90 ? -6.363 -3.439 23.098 1.00 86.94 90 ALA A C 1
ATOM 700 O O . ALA A 1 90 ? -5.438 -2.903 22.478 1.00 86.94 90 ALA A O 1
ATOM 701 N N . ARG A 1 91 ? -6.533 -4.768 23.117 1.00 90.69 91 ARG A N 1
ATOM 702 C CA . ARG A 1 91 ? -5.624 -5.715 22.445 1.00 90.69 91 ARG A CA 1
ATOM 703 C C . ARG A 1 91 ? -5.568 -5.465 20.937 1.00 90.69 91 ARG A C 1
ATOM 705 O O . ARG A 1 91 ? -4.488 -5.401 20.352 1.00 90.69 91 ARG A O 1
ATOM 712 N N . GLU A 1 92 ? -6.709 -5.248 20.286 1.00 89.31 92 GLU A N 1
ATOM 713 C CA . GLU A 1 92 ? -6.756 -4.916 18.858 1.00 89.31 92 GLU A CA 1
ATOM 714 C C . GLU A 1 92 ? -6.059 -3.588 18.537 1.00 89.31 92 GLU A C 1
ATOM 716 O O . GLU A 1 92 ? -5.426 -3.438 17.485 1.00 89.31 92 GLU A O 1
ATOM 721 N N . LYS A 1 93 ? -6.170 -2.588 19.416 1.00 90.56 93 LYS A N 1
ATOM 722 C CA . LYS A 1 93 ? -5.493 -1.295 19.267 1.00 90.56 93 LYS A CA 1
ATOM 723 C C . LYS A 1 93 ? -3.978 -1.444 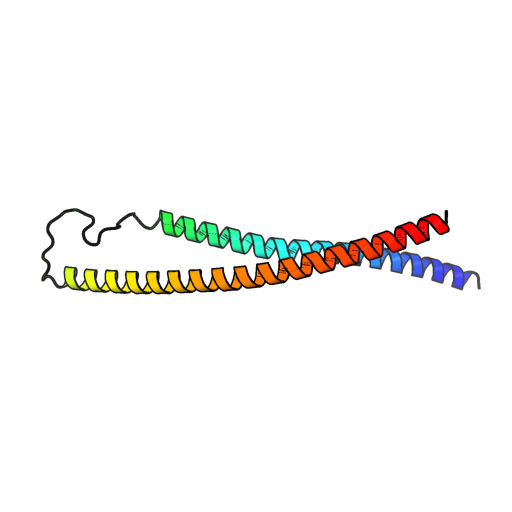19.380 1.00 90.56 93 LYS A C 1
ATOM 725 O O . LYS A 1 93 ? -3.270 -0.869 18.550 1.00 90.56 93 LYS A O 1
ATOM 730 N N . GLU A 1 94 ? -3.493 -2.234 20.333 1.00 93.00 94 GLU A N 1
ATOM 731 C CA . GLU A 1 94 ? -2.070 -2.558 20.473 1.00 93.00 94 GLU A CA 1
ATOM 732 C C . GLU A 1 94 ? -1.538 -3.308 19.249 1.00 93.00 94 GLU A C 1
ATOM 734 O O . GLU A 1 94 ? -0.531 -2.904 18.669 1.00 93.00 94 GLU A O 1
ATOM 739 N N . MET A 1 95 ? -2.254 -4.330 18.774 1.00 91.50 95 MET A N 1
ATOM 740 C CA . MET A 1 95 ? -1.879 -5.074 17.564 1.00 91.50 95 MET A CA 1
ATOM 741 C C . MET A 1 95 ? -1.856 -4.183 16.316 1.00 91.50 95 MET A C 1
ATOM 743 O O . MET A 1 95 ? -1.003 -4.334 15.439 1.00 91.50 95 MET A O 1
ATOM 747 N N . ARG A 1 96 ? -2.781 -3.220 16.210 1.00 90.31 96 ARG A N 1
ATOM 748 C CA . ARG A 1 96 ? -2.753 -2.205 15.144 1.00 90.31 96 ARG A CA 1
ATOM 749 C C . ARG A 1 96 ? -1.570 -1.248 15.287 1.00 90.31 96 ARG A C 1
ATOM 751 O O . ARG A 1 96 ? -1.055 -0.801 14.268 1.00 90.31 96 ARG A O 1
ATOM 758 N N . ALA A 1 97 ? -1.162 -0.902 16.506 1.00 93.19 97 ALA A N 1
ATOM 759 C CA . ALA A 1 97 ? -0.002 -0.046 16.737 1.00 93.19 97 ALA A CA 1
ATOM 760 C C . ALA A 1 97 ? 1.305 -0.749 16.350 1.00 93.19 97 ALA A C 1
ATOM 762 O O . ALA A 1 97 ? 2.080 -0.164 15.599 1.00 93.19 97 ALA A O 1
ATOM 763 N N . LYS A 1 98 ? 1.488 -2.011 16.763 1.00 93.88 98 LYS A N 1
ATOM 764 C CA . LYS A 1 98 ? 2.649 -2.839 16.391 1.00 93.88 98 LYS A CA 1
ATOM 765 C C . LYS A 1 98 ? 2.798 -2.964 14.874 1.00 93.88 98 LYS A C 1
ATOM 767 O O . LYS A 1 98 ? 3.821 -2.566 14.337 1.00 93.88 98 LYS A O 1
ATOM 772 N N . ARG A 1 99 ? 1.724 -3.341 14.167 1.00 91.88 99 ARG A N 1
ATOM 773 C CA . ARG A 1 99 ? 1.735 -3.419 12.692 1.00 91.88 99 ARG A CA 1
ATOM 774 C C . ARG A 1 99 ? 2.077 -2.099 12.002 1.00 91.88 99 ARG A C 1
ATOM 776 O O . ARG A 1 99 ? 2.711 -2.100 10.955 1.00 91.88 99 ARG A O 1
ATOM 783 N N . ARG A 1 100 ? 1.634 -0.958 12.547 1.00 93.50 100 ARG A N 1
ATOM 784 C CA . ARG A 1 100 ? 2.007 0.356 11.993 1.00 93.50 100 ARG A CA 1
ATOM 785 C C . ARG A 1 100 ? 3.486 0.665 12.201 1.00 93.50 100 ARG A C 1
ATOM 787 O O . ARG A 1 100 ? 4.069 1.284 11.320 1.00 93.50 100 ARG A O 1
ATOM 794 N N . ALA A 1 101 ? 4.053 0.266 13.338 1.00 94.69 101 ALA A N 1
ATOM 795 C CA . ALA A 1 101 ? 5.473 0.435 13.622 1.00 94.69 101 ALA A CA 1
ATOM 796 C C . ALA A 1 101 ? 6.321 -0.422 12.670 1.00 94.69 101 ALA A C 1
ATOM 798 O O . ALA A 1 101 ? 7.125 0.136 11.931 1.00 94.69 101 ALA A O 1
ATOM 799 N N . GLU A 1 102 ? 6.028 -1.721 12.576 1.00 94.31 102 GLU A N 1
ATOM 800 C CA . GLU A 1 102 ? 6.684 -2.657 11.646 1.00 94.31 102 GLU A CA 1
ATOM 801 C C . GLU A 1 102 ? 6.644 -2.134 10.203 1.00 94.31 102 GLU A C 1
ATOM 803 O O . GLU A 1 102 ? 7.673 -1.983 9.551 1.00 94.31 102 GLU A O 1
ATOM 808 N N . HIS A 1 103 ? 5.462 -1.731 9.724 1.00 92.88 103 HIS A N 1
ATOM 809 C CA . HIS A 1 103 ? 5.330 -1.185 8.375 1.00 92.88 103 HIS A CA 1
ATOM 810 C C . HIS A 1 103 ? 6.118 0.120 8.174 1.00 92.88 103 HIS A C 1
ATOM 812 O O . HIS A 1 103 ? 6.622 0.384 7.083 1.00 92.88 103 HIS A O 1
ATOM 818 N N . SER A 1 104 ? 6.213 0.966 9.203 1.00 94.56 104 SER A N 1
ATOM 819 C CA . SER A 1 104 ? 6.987 2.208 9.118 1.00 94.56 104 SER A CA 1
ATOM 820 C C . SER A 1 104 ? 8.493 1.956 9.030 1.00 94.56 104 SER A C 1
ATOM 822 O O . SER A 1 104 ? 9.176 2.678 8.304 1.00 94.56 104 SER A O 1
ATOM 824 N N . GLU A 1 105 ? 8.985 0.918 9.708 1.00 94.56 105 GLU A N 1
ATOM 825 C CA . GLU A 1 105 ? 10.380 0.477 9.649 1.00 94.56 105 GLU A CA 1
ATOM 826 C C . GLU A 1 105 ? 10.701 -0.103 8.267 1.00 94.56 105 GLU A C 1
ATOM 828 O O . GLU A 1 105 ? 11.640 0.350 7.613 1.00 94.56 105 GLU A O 1
ATOM 833 N N . GLU A 1 106 ? 9.864 -1.015 7.763 1.00 94.31 106 GLU A N 1
ATOM 834 C CA . GLU A 1 106 ? 9.984 -1.564 6.404 1.00 94.31 106 GLU A CA 1
ATOM 835 C C . GLU A 1 106 ? 9.988 -0.458 5.341 1.00 94.31 106 GLU A C 1
ATOM 837 O O . GLU A 1 106 ? 10.814 -0.457 4.428 1.00 94.31 106 GLU A O 1
ATOM 842 N N . LEU A 1 107 ? 9.092 0.527 5.470 1.00 95.75 107 LEU A N 1
ATOM 843 C CA . LEU A 1 107 ? 9.014 1.650 4.541 1.00 95.75 107 LEU A CA 1
ATOM 844 C C . LEU A 1 107 ? 10.262 2.541 4.605 1.00 95.75 107 LEU A C 1
ATOM 846 O O . LEU A 1 107 ? 10.656 3.109 3.586 1.00 95.75 107 LEU A O 1
ATOM 850 N N . ALA A 1 108 ? 10.874 2.696 5.781 1.00 96.00 108 ALA A N 1
ATOM 851 C CA . ALA A 1 108 ? 12.120 3.440 5.929 1.00 96.00 108 ALA A CA 1
ATOM 852 C C . ALA A 1 108 ? 13.282 2.714 5.239 1.00 96.00 108 ALA A C 1
ATOM 854 O O . ALA A 1 108 ? 13.998 3.342 4.459 1.00 96.00 108 ALA A O 1
ATOM 855 N N . HIS A 1 109 ? 13.415 1.400 5.447 1.00 94.56 109 HIS A N 1
ATOM 856 C CA . HIS A 1 109 ? 14.400 0.575 4.743 1.00 94.56 109 HIS A CA 1
ATOM 857 C C . HIS A 1 109 ? 14.216 0.644 3.225 1.00 94.56 109 HIS A C 1
ATOM 859 O O . HIS A 1 109 ? 15.158 0.968 2.504 1.00 94.56 109 HIS A O 1
ATOM 865 N N . TRP A 1 110 ? 12.985 0.458 2.746 1.00 96.31 110 TRP A N 1
ATOM 866 C CA . TRP A 1 110 ? 12.670 0.536 1.321 1.00 96.31 110 TRP A CA 1
ATOM 867 C C . TRP A 1 110 ? 13.027 1.898 0.707 1.00 96.31 110 TRP A C 1
ATOM 869 O O . TRP A 1 110 ? 13.558 1.959 -0.398 1.00 96.31 110 TRP A O 1
ATOM 879 N N . LYS A 1 111 ? 12.787 3.007 1.419 1.00 96.00 111 LYS A N 1
ATOM 880 C CA . LYS A 1 111 ? 13.161 4.349 0.939 1.00 96.00 111 LYS A CA 1
ATOM 881 C C . LYS A 1 111 ? 14.669 4.515 0.771 1.00 96.00 111 LYS A C 1
ATOM 883 O O . LYS A 1 111 ? 15.087 5.184 -0.169 1.00 96.00 111 LYS A O 1
ATOM 888 N N . MET A 1 112 ? 15.468 3.932 1.663 1.00 94.56 112 MET A N 1
ATOM 889 C CA . MET A 1 112 ? 16.929 3.966 1.543 1.00 94.56 112 MET A CA 1
ATOM 890 C C . MET A 1 112 ? 17.388 3.190 0.305 1.00 94.56 112 MET A C 1
ATOM 892 O O . MET A 1 112 ? 18.138 3.725 -0.509 1.00 94.56 112 MET A O 1
ATOM 896 N N . GLU A 1 113 ? 16.859 1.983 0.102 1.00 93.81 113 GLU A N 1
ATOM 897 C CA . GLU A 1 113 ? 17.149 1.176 -1.091 1.00 93.81 113 GLU A CA 1
ATOM 898 C C . GLU A 1 113 ? 16.710 1.875 -2.386 1.00 93.81 113 GLU A C 1
ATOM 900 O O . GLU A 1 113 ? 17.402 1.816 -3.405 1.00 93.81 113 GLU A O 1
ATOM 905 N N . GLU A 1 114 ? 15.569 2.569 -2.359 1.00 96.25 114 GLU A N 1
ATOM 906 C CA . GLU A 1 114 ? 15.061 3.314 -3.508 1.00 96.25 114 GLU A CA 1
ATOM 907 C C . GLU A 1 114 ? 16.003 4.466 -3.899 1.00 96.25 114 GLU A C 1
ATOM 909 O O . GLU A 1 114 ? 16.204 4.716 -5.091 1.00 96.25 114 GLU A O 1
ATOM 914 N N . ILE A 1 115 ? 16.606 5.152 -2.921 1.00 94.88 115 ILE A N 1
ATOM 915 C CA . ILE A 1 115 ? 17.613 6.196 -3.166 1.00 94.88 115 ILE A CA 1
ATOM 916 C C . ILE A 1 115 ? 18.833 5.586 -3.865 1.00 94.88 115 ILE A C 1
ATOM 918 O O . ILE A 1 115 ? 19.184 6.027 -4.959 1.00 94.88 115 ILE A O 1
ATOM 922 N N . GLU A 1 116 ? 19.407 4.516 -3.311 1.00 93.75 116 GLU A N 1
ATOM 923 C CA . GLU A 1 116 ? 20.567 3.834 -3.903 1.00 93.75 116 GLU A CA 1
ATOM 924 C C . GLU A 1 116 ? 20.271 3.303 -5.314 1.00 93.75 116 GLU A C 1
ATOM 926 O O . GLU A 1 116 ? 21.116 3.320 -6.213 1.00 93.75 116 GLU A O 1
ATOM 931 N N . GLN A 1 117 ? 19.057 2.797 -5.541 1.00 95.12 117 GLN A N 1
ATOM 932 C CA . GLN A 1 117 ? 18.638 2.330 -6.858 1.00 95.12 117 GLN A CA 1
ATOM 933 C C . GLN A 1 117 ? 18.519 3.488 -7.856 1.00 95.12 117 GLN A C 1
ATOM 935 O O . GLN A 1 117 ? 18.939 3.351 -9.009 1.00 95.12 117 GLN A O 1
ATOM 940 N N . LYS A 1 118 ? 17.966 4.632 -7.438 1.00 96.19 118 LYS A N 1
ATOM 941 C CA . LYS A 1 118 ? 17.868 5.833 -8.280 1.00 96.19 118 LYS A CA 1
ATOM 942 C C . LYS A 1 118 ? 19.249 6.372 -8.640 1.00 96.19 118 LYS A C 1
ATOM 944 O O . LYS A 1 118 ? 19.461 6.686 -9.809 1.00 96.19 118 LYS A O 1
ATOM 949 N N . GLU A 1 119 ? 20.1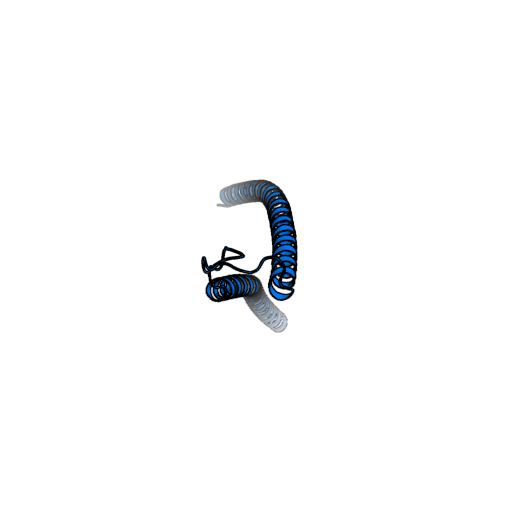81 6.412 -7.693 1.00 95.38 119 GLU A N 1
ATOM 950 C CA . GLU A 1 119 ? 21.568 6.834 -7.930 1.00 95.38 119 GLU A CA 1
ATOM 951 C C . GLU A 1 119 ? 22.283 5.911 -8.923 1.00 95.38 119 GLU A C 1
ATOM 953 O O . GLU A 1 119 ? 22.851 6.382 -9.911 1.00 95.38 119 GLU A O 1
ATOM 958 N N . ARG A 1 120 ? 22.174 4.586 -8.744 1.00 94.12 120 ARG A N 1
ATOM 959 C CA . ARG A 1 120 ? 22.712 3.608 -9.707 1.00 94.12 120 ARG A CA 1
ATOM 960 C C . ARG A 1 120 ? 22.135 3.807 -11.106 1.00 94.12 120 ARG A C 1
ATOM 962 O O . ARG A 1 120 ? 22.884 3.873 -12.077 1.00 94.12 120 ARG A O 1
ATOM 969 N N . ASN A 1 121 ? 20.816 3.961 -11.212 1.00 94.88 121 ASN A N 1
ATOM 970 C CA . ASN A 1 121 ? 20.153 4.183 -12.496 1.00 94.88 121 ASN A CA 1
ATOM 971 C C . ASN A 1 121 ? 20.594 5.496 -13.159 1.00 94.88 121 ASN A C 1
ATOM 973 O O . ASN A 1 121 ? 20.725 5.545 -14.381 1.00 94.88 121 ASN A O 1
ATOM 977 N N . GLN A 1 122 ? 20.820 6.557 -12.379 1.00 95.75 122 GLN A N 1
ATOM 978 C CA . GLN A 1 122 ? 21.353 7.821 -12.889 1.00 95.75 122 GLN A CA 1
ATOM 979 C C . GLN A 1 122 ? 22.773 7.650 -13.431 1.00 95.75 122 GLN A C 1
ATOM 981 O O . GLN A 1 122 ? 23.040 8.097 -14.544 1.00 95.75 122 GLN A O 1
ATOM 986 N N . ALA A 1 123 ? 23.653 6.954 -12.706 1.00 95.00 123 ALA A N 1
ATOM 987 C CA . ALA A 1 123 ? 25.012 6.675 -13.164 1.00 95.00 123 ALA A CA 1
ATOM 988 C C . ALA A 1 123 ? 25.021 5.859 -14.468 1.00 95.00 123 ALA A C 1
ATOM 990 O O . ALA A 1 123 ? 25.713 6.217 -15.419 1.00 95.00 123 ALA A O 1
ATOM 991 N N . THR A 1 124 ? 24.198 4.808 -14.560 1.00 94.19 124 THR A N 1
ATOM 992 C CA . THR A 1 124 ? 24.058 4.020 -15.795 1.00 94.19 124 THR A CA 1
ATOM 993 C C . THR A 1 124 ? 23.555 4.869 -16.960 1.00 94.19 124 THR A C 1
ATOM 995 O O . THR A 1 124 ? 24.095 4.773 -18.059 1.00 94.19 124 THR A O 1
ATOM 998 N N . ARG A 1 125 ? 22.554 5.730 -16.733 1.00 94.12 125 ARG A N 1
ATOM 999 C CA . ARG A 1 125 ? 22.056 6.650 -17.767 1.00 94.12 125 ARG A CA 1
ATOM 1000 C C . ARG A 1 125 ? 23.133 7.634 -18.216 1.00 94.12 125 ARG A C 1
ATOM 1002 O O . ARG A 1 125 ? 23.255 7.862 -19.409 1.00 94.12 125 ARG A O 1
ATOM 1009 N N . ALA A 1 126 ? 23.930 8.169 -17.295 1.00 94.38 126 ALA A N 1
ATOM 1010 C CA . ALA A 1 126 ? 25.018 9.084 -17.630 1.00 94.38 126 ALA A CA 1
ATOM 1011 C C . ALA A 1 126 ? 26.092 8.413 -18.503 1.00 94.38 126 ALA A C 1
ATOM 1013 O O . ALA A 1 126 ? 26.531 9.001 -19.486 1.00 94.38 126 ALA A O 1
ATOM 1014 N N . ILE A 1 127 ? 26.470 7.169 -18.183 1.00 95.06 127 ILE A N 1
ATOM 1015 C CA . ILE A 1 127 ? 27.404 6.381 -19.004 1.00 95.06 127 ILE A CA 1
ATOM 1016 C C . ILE A 1 127 ? 26.827 6.156 -20.402 1.00 95.06 127 ILE A C 1
ATOM 1018 O O . ILE A 1 127 ? 27.526 6.352 -21.391 1.00 95.06 127 ILE A O 1
ATOM 1022 N N . PHE A 1 128 ? 25.554 5.768 -20.484 1.00 93.94 128 PHE A N 1
ATOM 1023 C CA . PHE A 1 128 ? 24.884 5.549 -21.761 1.00 93.94 128 PHE A CA 1
ATOM 1024 C C . PHE A 1 128 ? 24.846 6.821 -22.618 1.00 93.94 128 PHE A C 1
ATOM 1026 O O . PHE A 1 128 ? 25.183 6.763 -23.795 1.00 93.94 128 PHE A O 1
ATOM 1033 N N . GLU A 1 129 ? 24.492 7.972 -22.039 1.00 93.81 129 GLU A N 1
ATOM 1034 C CA . GLU A 1 129 ? 24.483 9.250 -22.764 1.00 93.81 129 GLU A CA 1
ATOM 1035 C C . GLU A 1 129 ? 25.890 9.661 -23.227 1.00 93.81 129 GLU A C 1
ATOM 1037 O O . GLU A 1 129 ? 26.044 10.144 -24.345 1.00 93.81 129 GLU A O 1
ATOM 1042 N N . ALA A 1 130 ? 26.930 9.418 -22.421 1.00 93.69 130 ALA A N 1
ATOM 1043 C CA . ALA A 1 130 ? 28.314 9.676 -22.823 1.00 93.69 130 ALA A CA 1
ATOM 1044 C C . ALA A 1 130 ? 28.745 8.790 -24.005 1.00 93.69 130 ALA A C 1
ATOM 1046 O O . ALA A 1 130 ? 29.268 9.295 -24.993 1.00 93.69 130 ALA A O 1
ATOM 1047 N N . GLN A 1 131 ? 28.462 7.486 -23.939 1.00 93.56 131 GLN A N 1
ATOM 1048 C CA . GLN A 1 131 ? 28.745 6.549 -25.034 1.00 93.56 131 GLN A CA 1
ATOM 1049 C C . GLN A 1 131 ? 27.967 6.895 -26.301 1.00 93.56 131 GLN A C 1
ATOM 1051 O O . GLN A 1 131 ? 28.492 6.779 -27.402 1.00 93.56 131 GLN A O 1
ATOM 1056 N N . LYS A 1 132 ? 26.713 7.328 -26.151 1.00 92.81 132 LYS A N 1
ATOM 1057 C CA . LYS A 1 132 ? 25.890 7.775 -27.269 1.00 92.81 132 LYS A CA 1
ATOM 1058 C C . LYS A 1 132 ? 26.493 9.013 -27.938 1.00 92.81 132 LYS A C 1
ATOM 1060 O O . LYS A 1 132 ? 26.575 9.038 -29.158 1.00 92.81 132 LYS A O 1
ATOM 1065 N N . ALA A 1 133 ? 26.958 9.988 -27.156 1.00 91.50 133 ALA A N 1
ATOM 1066 C CA . ALA A 1 133 ? 27.615 11.188 -27.672 1.00 91.50 133 ALA A CA 1
ATOM 1067 C C . ALA A 1 133 ? 28.963 10.903 -28.361 1.00 91.50 133 ALA A C 1
ATOM 1069 O O . ALA A 1 133 ? 29.347 11.647 -29.250 1.00 91.50 133 ALA A O 1
ATOM 1070 N N . GLU A 1 134 ? 29.686 9.849 -27.969 1.00 89.06 134 GLU A N 1
ATOM 1071 C CA . GLU A 1 134 ? 30.894 9.398 -28.683 1.00 89.06 134 GLU A CA 1
ATOM 1072 C C . GLU A 1 134 ? 30.580 8.708 -30.021 1.00 89.06 134 GLU A C 1
ATOM 1074 O O . GLU A 1 134 ? 31.461 8.583 -30.874 1.00 89.06 134 GLU A O 1
ATOM 1079 N N . TRP A 1 135 ? 29.354 8.210 -30.186 1.00 79.00 135 TRP A N 1
ATOM 1080 C CA . TRP A 1 135 ? 28.923 7.443 -31.355 1.00 79.00 135 TRP A CA 1
ATOM 1081 C C . TRP A 1 135 ? 28.226 8.299 -32.425 1.00 79.00 135 TRP A C 1
ATOM 1083 O O . TRP A 1 135 ? 28.159 7.876 -33.581 1.00 79.00 135 TRP A O 1
ATOM 1093 N N . GLU A 1 136 ? 27.699 9.466 -32.040 1.00 70.06 136 GLU A N 1
ATOM 1094 C CA . GLU A 1 136 ? 27.112 10.496 -32.919 1.00 70.06 136 GLU A CA 1
ATOM 1095 C C . GLU A 1 136 ? 28.169 11.482 -33.445 1.00 70.06 136 GLU A C 1
ATOM 1097 O O . GLU A 1 136 ? 28.078 11.834 -34.646 1.00 70.06 136 GLU A O 1
#

Foldseek 3Di:
DVVVVVVVVVVVVVVVVVVVVVVVVVVVVVVVVVVVVVVVVVVVVVVVVVVVVPPDPCVDLPSPPDDDDCPDPVSVVSVVVVVVVVVVVVVVVVVVVVVVVVVVVVVVVVVVVVVVVVVVVVVVVVVVVVVVVVVD

Secondary structure (DSSP, 8-state):
-HHHHHHHHHHHHHHHHHHHHHHHHHHHHHHHHHHHHHHHHHHHHHHHHHHHHHS----STTTT-PPP-TTSHHHHHHHHHHHHHHHHHHHHHHHHHHHHHHHHHHHHHHHHHHHHHHHHHHHHHHHHHHHHHHH-

Sequence (136 aa):
TKAEHKLQVALLESERCEEESKHQMIGLQRASVLQIRYCDRVRGQLAAQEDKAGRKKGTRFVGDGLPCMLTGDAFVAQVITYENAMEVEAREKEMRAKRRAEHSEELAHWKMEEIEQKERNQATRAIFEAQKAEWE